Protein AF-A0A2G6JIA4-F1 (afdb_monomer)

Sequence (67 aa):
MTEKNLKIQLKQLLRSGYSEVEVHSLAMAPKHTVDQIIAEFYADQRIADHTIQVQHNQANFAMRLGG

Structure (mmCIF, N/CA/C/O backbone):
data_AF-A0A2G6JIA4-F1
#
_entry.id   AF-A0A2G6JIA4-F1
#
loop_
_atom_site.group_PDB
_atom_site.id
_atom_site.type_symbol
_atom_site.label_atom_id
_atom_site.label_alt_id
_atom_site.label_comp_id
_atom_site.label_asym_id
_atom_site.label_entity_id
_atom_site.label_seq_id
_atom_site.pdbx_PDB_ins_code
_atom_site.Cartn_x
_atom_site.Cartn_y
_atom_site.Cartn_z
_atom_site.occupancy
_atom_site.B_iso_or_equiv
_atom_site.auth_seq_id
_atom_site.auth_comp_id
_atom_site.auth_asym_id
_atom_site.auth_atom_id
_atom_site.pdbx_PDB_model_num
ATOM 1 N N . MET A 1 1 ? -2.009 16.985 13.973 1.00 55.47 1 MET A N 1
ATOM 2 C CA . MET A 1 1 ? -1.571 15.879 13.095 1.00 55.47 1 MET A CA 1
ATOM 3 C C . MET A 1 1 ? -1.895 16.291 11.668 1.00 55.47 1 MET A C 1
ATOM 5 O O . MET A 1 1 ? -3.047 16.590 11.403 1.00 55.47 1 MET A O 1
ATOM 9 N N . THR A 1 2 ? -0.900 16.466 10.800 1.00 76.12 2 THR A N 1
ATOM 10 C CA . THR A 1 2 ? -1.122 16.892 9.406 1.00 76.12 2 THR A CA 1
ATOM 11 C C . THR A 1 2 ? -1.460 15.693 8.526 1.00 76.12 2 THR A C 1
ATOM 13 O O . THR A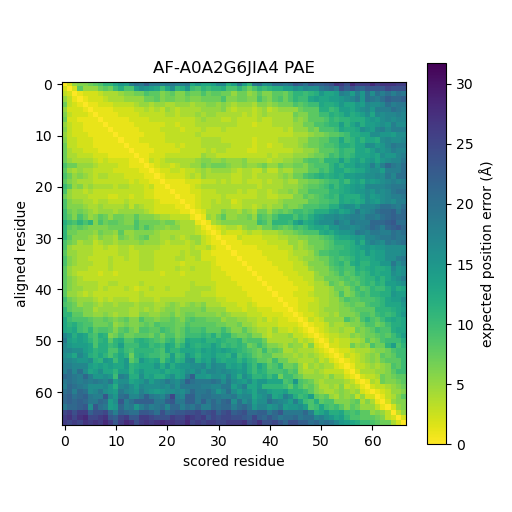 1 2 ? -0.994 14.583 8.776 1.00 76.12 2 THR A O 1
ATOM 16 N N . GLU A 1 3 ? -2.233 15.922 7.467 1.00 74.06 3 GLU A N 1
ATOM 17 C CA . GLU A 1 3 ? -2.686 14.894 6.515 1.00 74.06 3 GLU A CA 1
ATOM 18 C C . GLU A 1 3 ? -1.521 14.069 5.927 1.00 74.06 3 GLU A C 1
ATOM 20 O O . GLU A 1 3 ? -1.603 12.849 5.789 1.00 74.06 3 GLU A O 1
ATOM 25 N N . LYS A 1 4 ? -0.366 14.714 5.698 1.00 79.44 4 LYS A N 1
ATOM 26 C CA . LYS A 1 4 ? 0.886 14.048 5.294 1.00 79.44 4 LYS A CA 1
ATOM 27 C C . LYS A 1 4 ? 1.378 13.010 6.305 1.00 79.44 4 LYS A C 1
ATOM 29 O O . LYS A 1 4 ? 1.806 11.935 5.897 1.00 79.44 4 LYS A O 1
ATOM 34 N N . ASN A 1 5 ? 1.331 13.316 7.601 1.00 83.62 5 ASN A N 1
ATOM 35 C CA . ASN A 1 5 ? 1.797 12.392 8.638 1.00 83.62 5 ASN A CA 1
ATOM 36 C C . ASN A 1 5 ? 0.856 11.193 8.773 1.00 83.62 5 ASN A C 1
ATOM 38 O O . ASN A 1 5 ? 1.334 10.071 8.914 1.00 83.62 5 ASN A O 1
ATOM 42 N N . LEU A 1 6 ? -0.457 11.416 8.645 1.00 82.19 6 LEU A N 1
ATOM 43 C CA . LEU A 1 6 ? -1.444 10.338 8.595 1.00 82.19 6 LEU A CA 1
ATOM 44 C C . LEU A 1 6 ? -1.164 9.403 7.409 1.00 82.19 6 LEU A C 1
ATOM 46 O O . LEU A 1 6 ? -1.065 8.194 7.581 1.00 82.19 6 LEU A O 1
ATOM 50 N N . LYS A 1 7 ? -0.942 9.963 6.215 1.00 85.19 7 LYS A N 1
ATOM 51 C CA . LYS A 1 7 ? -0.603 9.190 5.013 1.00 85.19 7 LYS A CA 1
ATOM 52 C C . LYS A 1 7 ? 0.657 8.345 5.190 1.00 85.19 7 LYS A C 1
ATOM 54 O O . LYS A 1 7 ? 0.661 7.179 4.806 1.00 85.19 7 LYS A O 1
ATOM 59 N N . ILE A 1 8 ? 1.710 8.900 5.791 1.00 87.75 8 ILE A N 1
ATOM 60 C CA . ILE A 1 8 ? 2.948 8.154 6.066 1.00 87.75 8 ILE A CA 1
ATOM 61 C C . ILE A 1 8 ? 2.679 6.996 7.034 1.00 87.75 8 ILE A C 1
ATOM 63 O O . ILE A 1 8 ? 3.103 5.876 6.758 1.00 87.75 8 ILE A O 1
ATOM 67 N N . GLN A 1 9 ? 1.944 7.239 8.121 1.00 88.06 9 GLN A N 1
ATOM 68 C CA . GLN A 1 9 ? 1.616 6.211 9.113 1.00 88.06 9 GLN A CA 1
ATOM 69 C C . GLN A 1 9 ? 0.765 5.083 8.516 1.00 88.06 9 GLN A C 1
ATOM 71 O O . GLN A 1 9 ? 1.088 3.913 8.698 1.00 88.06 9 GLN A O 1
ATOM 76 N N . LEU A 1 10 ? -0.270 5.413 7.739 1.00 87.81 10 LEU A N 1
ATOM 77 C CA . LEU A 1 10 ? -1.133 4.412 7.104 1.00 87.81 10 LEU A CA 1
ATOM 78 C C . LEU A 1 10 ? -0.370 3.580 6.066 1.00 87.81 10 LEU A C 1
ATOM 80 O O . LEU A 1 10 ? -0.482 2.355 6.058 1.00 87.81 10 LEU A O 1
ATOM 84 N N . LYS A 1 11 ? 0.488 4.212 5.254 1.00 89.06 11 LYS A N 1
ATOM 85 C CA . LYS A 1 11 ? 1.379 3.483 4.335 1.00 89.06 11 LYS A CA 1
ATOM 86 C C . LYS A 1 11 ? 2.361 2.576 5.084 1.00 89.06 11 LYS A C 1
ATOM 88 O O . LYS A 1 11 ? 2.668 1.489 4.603 1.00 89.06 11 LYS A O 1
ATOM 93 N N . GLN A 1 12 ? 2.861 2.992 6.249 1.00 89.88 12 GLN A N 1
ATOM 94 C CA . GLN A 1 12 ? 3.725 2.152 7.085 1.00 89.88 12 GLN A CA 1
ATOM 95 C C . GLN A 1 12 ? 2.980 0.946 7.665 1.00 89.88 12 GLN A C 1
ATOM 97 O O . GLN A 1 12 ? 3.543 -0.144 7.671 1.00 89.88 12 GLN A O 1
ATOM 102 N N . LEU A 1 13 ? 1.725 1.104 8.097 1.00 89.56 13 LEU A N 1
ATOM 103 C CA . LEU A 1 13 ? 0.907 -0.020 8.565 1.00 89.56 13 LEU A CA 1
ATOM 104 C C . LEU A 1 13 ? 0.687 -1.051 7.449 1.00 89.56 13 LEU A C 1
ATOM 106 O O . LEU A 1 13 ? 0.948 -2.234 7.655 1.00 89.56 13 LEU A O 1
ATOM 110 N N . LEU A 1 14 ? 0.329 -0.607 6.241 1.00 88.19 14 LEU A N 1
ATOM 111 C CA . LEU A 1 14 ? 0.180 -1.503 5.086 1.00 88.19 14 LEU A CA 1
ATOM 112 C C . LEU A 1 14 ? 1.487 -2.245 4.760 1.00 88.19 14 LEU A C 1
ATOM 114 O O . LEU A 1 14 ? 1.477 -3.446 4.505 1.00 88.19 14 LEU A O 1
ATOM 118 N N . ARG A 1 15 ? 2.639 -1.561 4.831 1.00 88.38 15 ARG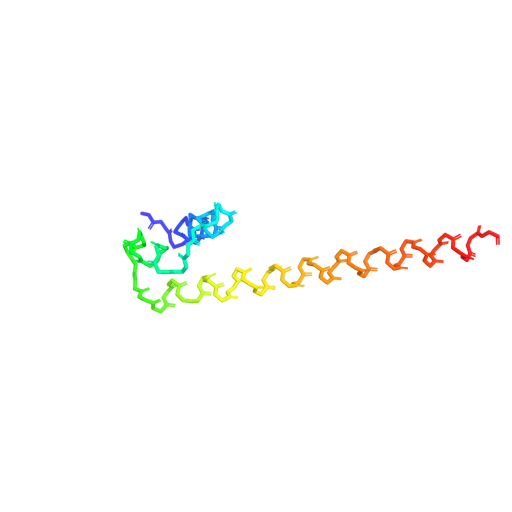 A N 1
ATOM 119 C CA . ARG A 1 15 ? 3.959 -2.196 4.637 1.00 88.38 15 ARG A CA 1
ATOM 120 C C . ARG A 1 15 ? 4.305 -3.226 5.707 1.00 88.38 15 ARG A C 1
ATOM 122 O O . ARG A 1 15 ? 5.007 -4.182 5.399 1.00 88.38 15 ARG A O 1
ATOM 129 N N . SER A 1 16 ? 3.840 -3.027 6.936 1.00 88.25 16 SER A N 1
ATOM 130 C CA . SER A 1 16 ? 4.059 -3.955 8.050 1.00 88.25 16 SER A CA 1
ATOM 131 C C . SER A 1 16 ? 3.165 -5.200 7.983 1.00 88.25 16 SER A C 1
ATOM 133 O O . SER A 1 16 ? 3.317 -6.085 8.819 1.00 88.25 16 SER A O 1
ATOM 135 N N . GLY A 1 17 ? 2.257 -5.285 7.003 1.00 88.00 17 GLY A N 1
ATOM 136 C CA 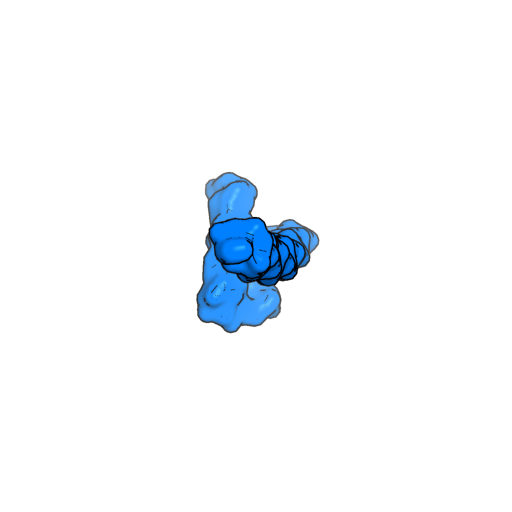. GLY A 1 17 ? 1.389 -6.444 6.788 1.00 88.00 17 GLY A CA 1
ATOM 137 C C . GLY A 1 17 ? 0.007 -6.341 7.432 1.00 88.00 17 GLY A C 1
ATOM 138 O O . GLY A 1 17 ? -0.707 -7.339 7.462 1.00 88.00 17 GLY A O 1
ATOM 139 N N . TYR A 1 18 ? -0.386 -5.162 7.925 1.00 89.31 18 TYR A N 1
ATOM 140 C CA . TYR A 1 18 ? -1.753 -4.942 8.395 1.00 89.31 18 TYR A CA 1
ATOM 141 C C . TYR A 1 18 ? -2.734 -4.966 7.220 1.00 89.31 18 TYR A C 1
ATOM 143 O O . TYR A 1 18 ? -2.467 -4.408 6.152 1.00 89.31 18 TYR A O 1
ATOM 151 N N . SER A 1 19 ? -3.888 -5.589 7.436 1.00 86.94 19 SER A N 1
ATOM 152 C CA . SER A 1 19 ? -4.986 -5.612 6.474 1.00 86.94 19 SER A CA 1
ATOM 153 C C . SER A 1 19 ? -5.646 -4.240 6.339 1.00 86.94 19 SER A C 1
ATOM 155 O O . SER A 1 19 ? -5.631 -3.423 7.261 1.00 86.94 19 SER A O 1
ATOM 157 N N . GLU A 1 20 ? -6.299 -3.993 5.202 1.00 87.38 20 GLU A N 1
ATOM 158 C CA . GLU A 1 20 ? -7.050 -2.754 4.963 1.00 87.38 20 GLU A CA 1
ATOM 159 C C . GLU A 1 20 ? -8.072 -2.468 6.074 1.00 87.38 20 GLU A C 1
AT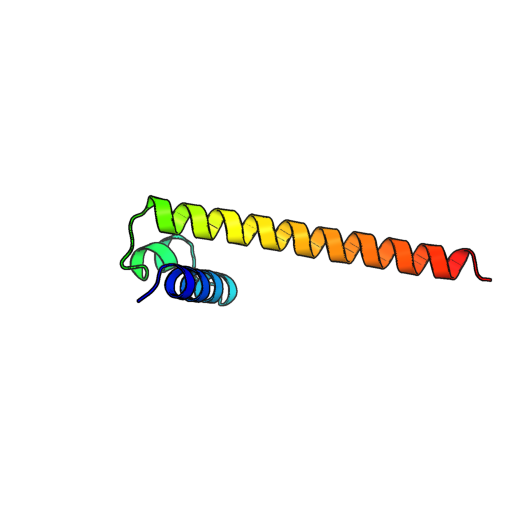OM 161 O O . GLU A 1 20 ? -8.241 -1.317 6.466 1.00 87.38 20 GLU A O 1
ATOM 166 N N . VAL A 1 21 ? -8.701 -3.515 6.625 1.00 86.56 21 VAL A N 1
ATOM 167 C CA . VAL A 1 21 ? -9.687 -3.436 7.717 1.00 86.56 21 VAL A CA 1
ATOM 168 C C . VAL A 1 21 ? -9.043 -2.984 9.029 1.00 86.56 21 VAL A C 1
ATOM 170 O O . VAL A 1 21 ? -9.609 -2.156 9.749 1.00 86.56 21 VAL A O 1
ATOM 173 N N . GLU A 1 22 ? -7.851 -3.492 9.342 1.00 85.75 22 GLU A N 1
ATOM 174 C CA . GLU A 1 22 ? -7.093 -3.072 10.524 1.00 85.75 22 GLU A CA 1
ATOM 175 C C . GLU A 1 22 ? -6.598 -1.638 10.367 1.00 85.75 22 GLU A C 1
ATOM 177 O O . GLU A 1 22 ? -6.743 -0.837 11.284 1.00 85.75 22 GLU A O 1
ATOM 182 N N . VAL A 1 23 ? -6.091 -1.281 9.185 1.00 86.62 23 VAL A N 1
ATOM 183 C CA . VAL A 1 23 ? -5.679 0.092 8.868 1.00 86.62 23 VAL A CA 1
ATOM 184 C C . VAL A 1 23 ? -6.859 1.050 8.993 1.00 86.62 23 VAL A C 1
ATOM 186 O O . VAL A 1 23 ? -6.701 2.122 9.565 1.00 86.62 23 VAL A O 1
ATOM 189 N N . HIS A 1 24 ? -8.048 0.649 8.546 1.00 85.81 24 HIS A N 1
ATOM 190 C CA . HIS A 1 24 ? -9.296 1.392 8.736 1.00 85.81 24 HIS A CA 1
ATOM 191 C C . HIS A 1 24 ? -9.659 1.597 10.200 1.00 85.81 24 HIS A C 1
ATOM 193 O O . HIS A 1 24 ? -10.036 2.690 10.602 1.00 85.81 24 HIS A O 1
ATOM 199 N N . SER A 1 25 ? -9.526 0.541 10.997 1.00 85.19 25 SER A N 1
ATOM 200 C CA . SER A 1 25 ? -9.870 0.566 12.419 1.00 85.19 25 SER A CA 1
ATOM 201 C C . SER A 1 25 ? -8.867 1.381 13.242 1.00 85.19 25 SER A C 1
ATOM 203 O O . SER A 1 25 ? -9.231 1.989 14.245 1.00 85.19 25 SER A O 1
ATOM 205 N N . LEU A 1 26 ? -7.602 1.405 12.813 1.00 83.00 26 LEU A N 1
ATOM 206 C CA . LEU A 1 26 ? -6.516 2.168 13.432 1.00 83.00 26 LEU A CA 1
ATOM 207 C C . LEU A 1 26 ? -6.489 3.627 12.962 1.00 83.00 26 LEU A C 1
ATOM 209 O O . LEU A 1 26 ? -6.033 4.516 13.685 1.00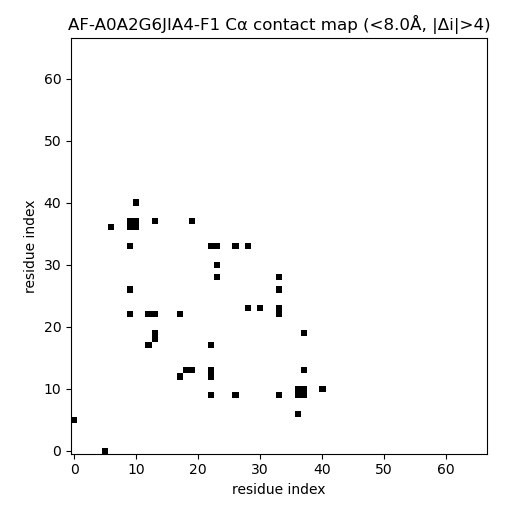 83.00 26 LEU A O 1
ATOM 213 N N . ALA A 1 27 ? -6.972 3.889 11.750 1.00 79.50 27 ALA A N 1
ATOM 214 C CA . ALA A 1 27 ? -7.106 5.227 11.219 1.00 79.50 27 ALA A CA 1
ATOM 215 C C . ALA A 1 27 ? -8.270 5.940 11.910 1.00 79.50 27 ALA A C 1
ATOM 217 O O . ALA A 1 27 ? -9.436 5.715 11.607 1.00 79.50 27 ALA A O 1
ATOM 218 N N . MET A 1 28 ? -7.964 6.902 12.778 1.00 77.94 28 MET A N 1
ATOM 219 C CA . MET A 1 28 ? -8.957 7.874 13.254 1.00 77.94 28 MET A CA 1
ATOM 220 C C . MET A 1 28 ? -9.270 8.912 12.155 1.00 77.94 28 MET A C 1
ATOM 222 O O . MET A 1 28 ? -9.134 10.116 12.368 1.00 77.94 28 MET A O 1
ATOM 226 N N . ALA A 1 29 ? -9.600 8.454 10.944 1.00 78.44 29 ALA A N 1
ATOM 227 C CA . ALA A 1 29 ? -9.774 9.274 9.749 1.00 78.44 29 ALA A CA 1
ATOM 228 C C . ALA A 1 29 ? -11.004 8.834 8.931 1.00 78.44 29 ALA A C 1
ATOM 230 O O . ALA A 1 29 ? -11.467 7.702 9.073 1.00 78.44 29 ALA A O 1
ATOM 231 N N . PRO A 1 30 ? -11.550 9.707 8.060 1.00 83.44 30 PRO A N 1
ATOM 232 C CA . PRO A 1 30 ? -12.676 9.353 7.204 1.00 83.44 30 PRO A CA 1
ATOM 233 C C . PRO A 1 30 ? -12.351 8.172 6.289 1.00 83.44 30 PRO A C 1
ATOM 235 O O . PRO A 1 30 ? -11.266 8.103 5.710 1.00 83.44 30 PRO A O 1
ATOM 238 N N . LYS A 1 31 ? -13.339 7.292 6.084 1.00 85.12 31 LYS A N 1
ATOM 239 C CA . LYS A 1 31 ? -13.207 6.100 5.237 1.00 85.12 31 LYS A CA 1
ATOM 240 C C . LYS A 1 31 ? -12.610 6.396 3.865 1.00 85.12 31 LYS A C 1
ATOM 242 O O . LYS A 1 31 ? -11.661 5.736 3.460 1.00 85.12 31 LYS A O 1
ATOM 247 N N . HIS A 1 32 ? -13.121 7.428 3.194 1.00 85.94 32 HIS A N 1
ATOM 248 C CA . HIS A 1 32 ? -12.638 7.792 1.864 1.00 85.94 32 HIS A CA 1
ATOM 249 C C . HIS A 1 32 ? -11.142 8.138 1.874 1.00 85.94 32 HIS A C 1
ATOM 251 O O . HIS A 1 32 ? -10.441 7.843 0.913 1.00 85.94 32 HIS A O 1
ATOM 257 N N . THR A 1 33 ? -10.649 8.780 2.940 1.00 84.94 33 THR A N 1
ATOM 258 C CA . THR A 1 33 ? -9.259 9.232 3.034 1.00 84.94 33 THR A CA 1
ATOM 259 C C . THR A 1 33 ? -8.345 8.025 3.144 1.00 84.94 33 THR A C 1
ATOM 261 O O . THR A 1 33 ? -7.323 7.953 2.468 1.00 84.94 33 THR A O 1
ATOM 264 N N . VAL A 1 34 ? -8.741 7.057 3.969 1.00 86.69 34 VAL A N 1
ATOM 265 C CA . VAL A 1 34 ? -8.010 5.804 4.152 1.00 86.69 34 VAL A CA 1
ATOM 266 C C . VAL A 1 34 ? -8.014 4.993 2.857 1.00 86.69 34 VAL A C 1
ATOM 268 O O . VAL A 1 34 ? -6.946 4.596 2.401 1.00 86.69 34 VAL A O 1
ATOM 271 N N . ASP A 1 35 ? -9.174 4.845 2.209 1.00 88.69 35 ASP A N 1
ATOM 272 C CA . ASP A 1 35 ? -9.313 4.113 0.943 1.00 88.69 35 ASP A CA 1
ATOM 273 C C . ASP A 1 35 ? -8.456 4.740 -0.173 1.00 88.69 35 ASP A C 1
ATOM 275 O O . ASP A 1 35 ? -7.773 4.029 -0.911 1.00 88.69 35 ASP A O 1
ATOM 279 N N . GLN A 1 36 ? -8.412 6.076 -0.268 1.00 88.75 36 GLN A N 1
ATOM 280 C CA . GLN A 1 36 ? -7.533 6.773 -1.214 1.00 88.75 36 GLN A CA 1
ATOM 281 C C . GLN A 1 36 ? -6.052 6.497 -0.934 1.00 88.75 36 GLN A C 1
ATOM 283 O O . GLN A 1 36 ? -5.284 6.256 -1.864 1.00 88.75 36 GLN A O 1
ATOM 288 N N . ILE A 1 37 ? -5.639 6.507 0.334 1.00 88.06 37 ILE A N 1
ATOM 289 C CA . ILE A 1 37 ? -4.244 6.262 0.719 1.00 88.06 37 ILE A CA 1
ATOM 290 C C . ILE A 1 37 ? -3.842 4.806 0.448 1.00 88.06 37 ILE A C 1
ATOM 292 O O . ILE A 1 37 ? -2.720 4.562 -0.001 1.00 88.06 37 ILE A O 1
ATOM 296 N N . ILE A 1 38 ? -4.750 3.854 0.681 1.00 89.06 38 ILE A N 1
ATOM 297 C CA . ILE A 1 38 ? -4.566 2.437 0.342 1.00 89.06 38 ILE A CA 1
ATOM 298 C C . ILE A 1 38 ? -4.419 2.275 -1.177 1.00 89.06 38 ILE A C 1
ATOM 300 O O . ILE A 1 38 ? -3.463 1.654 -1.644 1.00 89.06 38 ILE A O 1
ATOM 304 N N . ALA A 1 39 ? -5.312 2.882 -1.962 1.00 90.06 39 ALA A N 1
ATOM 305 C CA . ALA A 1 39 ? -5.256 2.816 -3.420 1.00 90.06 39 ALA A CA 1
ATOM 306 C C . ALA A 1 39 ? -3.944 3.399 -3.973 1.00 90.06 39 ALA A C 1
ATOM 308 O O . ALA A 1 39 ? -3.294 2.783 -4.819 1.00 90.06 39 ALA A O 1
ATOM 309 N N . GLU A 1 40 ? -3.512 4.552 -3.457 1.00 89.06 40 GLU A N 1
ATOM 310 C CA . GLU A 1 40 ? -2.215 5.140 -3.798 1.00 89.06 40 GLU A CA 1
ATOM 311 C C . GLU A 1 40 ? -1.043 4.233 -3.410 1.00 89.06 40 GLU A C 1
ATOM 313 O O . GLU A 1 40 ? -0.073 4.143 -4.154 1.00 89.06 40 GLU A O 1
ATOM 318 N N . PHE A 1 41 ? -1.105 3.565 -2.255 1.00 88.12 41 PHE A N 1
ATOM 319 C CA . PHE A 1 41 ? -0.048 2.657 -1.815 1.00 88.12 41 PHE A CA 1
ATOM 320 C C . PHE A 1 41 ? 0.150 1.488 -2.790 1.00 88.12 41 PHE A C 1
ATOM 322 O O . PHE A 1 41 ? 1.282 1.194 -3.179 1.00 88.12 41 PHE A O 1
ATOM 329 N N . TYR A 1 42 ? -0.938 0.854 -3.232 1.00 88.12 42 TYR A N 1
ATOM 330 C CA . TYR A 1 42 ? -0.860 -0.227 -4.216 1.00 88.12 42 TYR A CA 1
ATOM 331 C C . TYR A 1 42 ? -0.439 0.264 -5.603 1.00 88.12 42 TYR A C 1
ATOM 333 O O . TYR A 1 42 ? 0.293 -0.436 -6.306 1.00 88.12 42 TYR A O 1
ATOM 341 N N . ALA A 1 43 ? -0.867 1.464 -6.004 1.00 88.56 43 ALA A N 1
ATOM 342 C CA . ALA A 1 43 ? -0.399 2.084 -7.239 1.00 88.56 43 ALA A CA 1
ATOM 343 C C . ALA A 1 43 ? 1.119 2.337 -7.196 1.00 88.56 43 ALA A C 1
ATOM 345 O O . ALA A 1 43 ? 1.824 1.951 -8.128 1.00 88.56 43 ALA A O 1
ATOM 346 N N . ASP A 1 44 ? 1.627 2.893 -6.090 1.00 85.88 44 ASP A N 1
ATOM 347 C CA . ASP A 1 44 ? 3.059 3.124 -5.871 1.00 85.88 44 ASP A CA 1
ATOM 348 C C . ASP A 1 44 ? 3.859 1.811 -5.924 1.00 85.88 44 ASP A C 1
ATOM 350 O O . ASP A 1 44 ? 4.919 1.768 -6.550 1.00 85.88 44 ASP A O 1
ATOM 354 N N . GLN A 1 45 ? 3.356 0.725 -5.318 1.00 83.88 45 GLN A N 1
ATOM 355 C CA . GLN A 1 45 ? 4.018 -0.585 -5.390 1.00 83.88 45 GLN A CA 1
ATOM 356 C C . GLN A 1 45 ? 4.118 -1.105 -6.824 1.00 8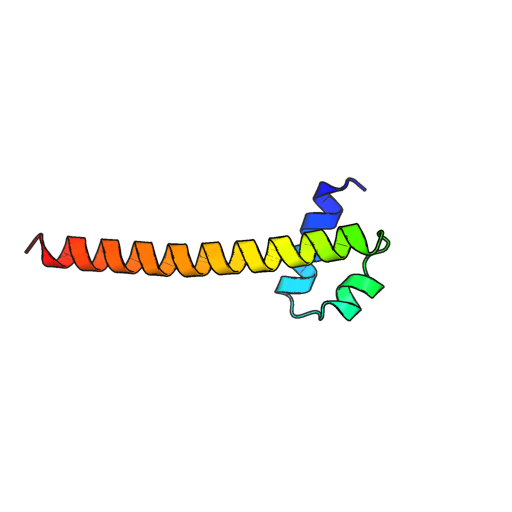3.88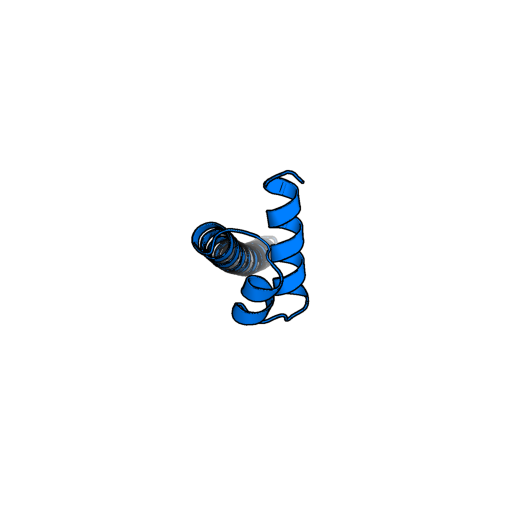 45 GLN A C 1
ATOM 358 O O . GLN A 1 45 ? 5.199 -1.493 -7.257 1.00 83.88 45 GLN A O 1
ATOM 363 N N . ARG A 1 46 ? 3.025 -1.043 -7.592 1.00 84.06 46 ARG A N 1
ATOM 364 C CA . ARG A 1 46 ? 3.025 -1.487 -8.994 1.00 84.06 46 ARG A CA 1
ATOM 365 C C . ARG A 1 46 ? 3.999 -0.686 -9.852 1.00 84.06 46 ARG A C 1
ATOM 367 O O . ARG A 1 46 ? 4.678 -1.257 -10.703 1.00 84.06 46 ARG A O 1
ATOM 374 N N . ILE A 1 47 ? 4.079 0.626 -9.631 1.00 82.50 47 ILE A N 1
ATOM 375 C CA . ILE A 1 47 ? 5.030 1.494 -10.333 1.00 82.50 47 ILE A CA 1
ATOM 376 C C . ILE A 1 47 ? 6.465 1.130 -9.948 1.00 82.50 47 ILE A C 1
ATOM 378 O O . ILE A 1 47 ? 7.322 1.047 -10.828 1.00 82.50 47 ILE A O 1
ATOM 382 N N . ALA A 1 48 ? 6.736 0.888 -8.664 1.00 78.25 48 ALA A N 1
ATOM 383 C CA . ALA A 1 48 ? 8.058 0.490 -8.193 1.00 78.25 48 ALA A CA 1
ATOM 384 C C . ALA A 1 48 ? 8.496 -0.854 -8.798 1.00 78.25 48 ALA A C 1
ATOM 386 O O . ALA A 1 48 ? 9.587 -0.932 -9.362 1.00 78.25 48 ALA A O 1
ATOM 387 N N . ASP A 1 49 ? 7.630 -1.871 -8.774 1.00 75.44 49 ASP A N 1
ATOM 388 C CA . ASP A 1 49 ? 7.901 -3.179 -9.383 1.00 75.44 49 ASP A CA 1
ATOM 389 C C . ASP A 1 49 ? 8.157 -3.062 -10.889 1.00 75.44 49 ASP A C 1
ATOM 391 O O . ASP A 1 49 ? 9.129 -3.612 -11.414 1.00 75.44 49 ASP A O 1
ATOM 395 N N . HIS A 1 50 ? 7.329 -2.285 -11.591 1.00 73.69 50 HIS A N 1
ATOM 396 C CA . HIS A 1 50 ? 7.506 -2.059 -13.021 1.00 73.69 50 HIS A CA 1
ATOM 397 C C . HIS A 1 50 ? 8.812 -1.313 -13.328 1.00 73.69 50 HIS A C 1
ATOM 399 O O . HIS A 1 50 ? 9.527 -1.656 -14.270 1.00 73.69 50 HIS A O 1
ATOM 405 N N . THR A 1 51 ? 9.170 -0.329 -12.503 1.00 76.69 51 THR A N 1
ATOM 406 C CA . THR A 1 51 ? 10.416 0.433 -12.648 1.00 76.69 51 THR A CA 1
ATOM 407 C C . THR A 1 51 ? 11.634 -0.469 -12.471 1.00 76.69 51 THR A C 1
ATOM 409 O O . THR A 1 51 ? 12.568 -0.386 -13.268 1.00 76.69 51 THR A O 1
ATOM 412 N N . ILE A 1 52 ? 11.615 -1.371 -11.483 1.00 74.62 52 ILE A N 1
ATOM 413 C CA . ILE A 1 52 ? 12.691 -2.346 -11.264 1.00 74.62 52 ILE A CA 1
ATOM 414 C C . ILE A 1 52 ? 12.840 -3.257 -12.488 1.00 74.62 52 ILE A C 1
ATOM 416 O O . ILE A 1 52 ? 13.954 -3.444 -12.977 1.00 74.62 52 ILE A O 1
ATOM 420 N N . GLN A 1 53 ? 11.735 -3.776 -13.031 1.00 71.50 53 GLN A N 1
ATOM 421 C CA . GLN A 1 53 ? 11.768 -4.616 -14.234 1.00 71.50 53 GLN A CA 1
ATOM 422 C C . GLN A 1 53 ? 12.348 -3.878 -15.445 1.00 71.50 53 G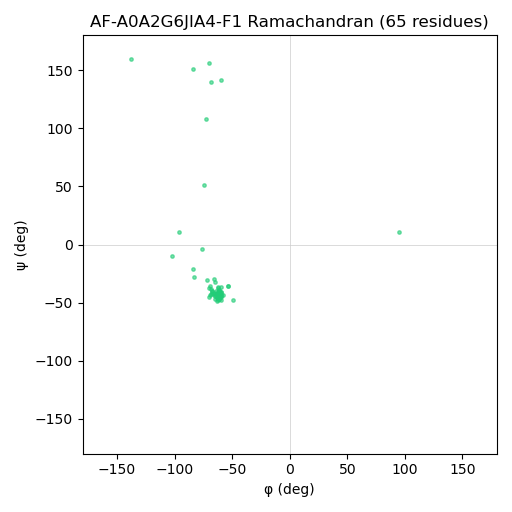LN A C 1
ATOM 424 O O . GLN A 1 53 ? 13.194 -4.413 -16.163 1.00 71.50 53 GLN A O 1
ATOM 429 N N . VAL A 1 54 ? 11.925 -2.633 -15.666 1.00 74.75 54 VAL A N 1
ATOM 430 C CA . VAL A 1 54 ? 12.407 -1.810 -16.780 1.00 74.75 54 VAL A CA 1
ATOM 431 C C . VAL A 1 54 ? 13.899 -1.502 -16.636 1.00 74.75 54 VAL A C 1
ATOM 433 O O . VAL A 1 54 ? 14.638 -1.641 -17.610 1.00 74.75 54 VAL A O 1
ATOM 436 N N . GLN A 1 55 ? 14.368 -1.142 -15.439 1.00 72.62 55 GLN A N 1
ATOM 437 C CA . GLN A 1 55 ? 15.793 -0.903 -15.185 1.00 72.62 55 GLN A CA 1
ATOM 438 C C . GLN A 1 55 ? 16.630 -2.166 -15.391 1.00 72.62 55 GLN A C 1
ATOM 440 O O . GLN A 1 55 ? 17.690 -2.107 -16.014 1.00 72.62 55 GLN A O 1
ATOM 445 N N . HIS A 1 56 ? 16.137 -3.317 -14.931 1.00 73.19 56 HIS A N 1
ATOM 446 C CA . HIS A 1 56 ? 16.815 -4.595 -15.121 1.00 73.19 56 HIS A CA 1
ATOM 447 C C . HIS A 1 56 ? 16.948 -4.946 -16.613 1.00 73.19 56 HIS A C 1
ATOM 449 O O . HIS A 1 56 ? 18.011 -5.365 -17.070 1.00 73.19 56 HIS A O 1
ATOM 455 N N . ASN A 1 57 ? 15.901 -4.695 -17.403 1.00 70.75 57 ASN A N 1
ATOM 456 C CA . ASN A 1 57 ? 15.926 -4.906 -18.851 1.00 70.75 57 ASN A CA 1
ATOM 457 C C . ASN A 1 57 ? 16.873 -3.937 -19.574 1.00 70.75 57 ASN A C 1
ATOM 459 O O . ASN A 1 57 ? 17.589 -4.358 -20.480 1.00 70.75 57 ASN A O 1
ATOM 463 N N . GLN A 1 58 ? 16.922 -2.666 -19.163 1.00 74.62 58 GLN A N 1
ATOM 464 C CA . GLN A 1 58 ? 17.860 -1.686 -19.723 1.00 74.62 58 GLN A CA 1
ATOM 465 C C . GLN A 1 58 ? 19.318 -2.044 -19.410 1.00 74.62 58 GLN A C 1
ATOM 467 O O . GLN A 1 58 ? 20.160 -1.987 -20.305 1.00 74.62 58 GLN A O 1
ATOM 472 N N . ALA A 1 59 ? 19.612 -2.4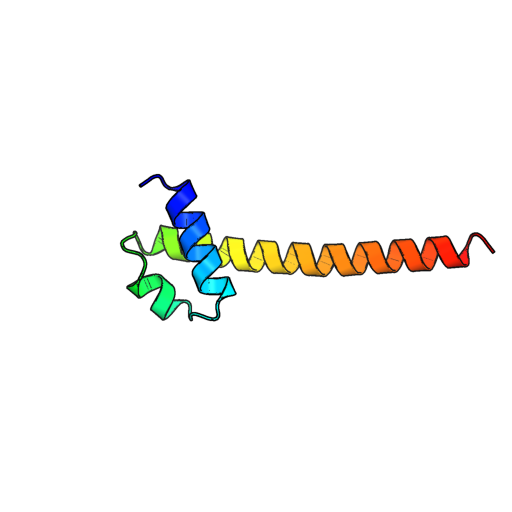71 -18.178 1.00 69.31 59 ALA A N 1
ATOM 473 C CA . ALA A 1 59 ? 20.944 -2.930 -17.790 1.00 69.31 59 ALA A CA 1
ATOM 474 C C . ALA A 1 59 ? 21.368 -4.173 -18.590 1.00 69.31 59 ALA A C 1
ATOM 476 O O . ALA A 1 59 ? 22.459 -4.198 -19.159 1.00 69.31 59 ALA A O 1
ATOM 477 N N . ASN A 1 60 ? 20.478 -5.163 -18.720 1.00 68.81 60 ASN A N 1
ATOM 478 C CA . ASN A 1 60 ? 20.734 -6.361 -19.524 1.00 68.81 60 ASN A CA 1
ATOM 479 C C . ASN A 1 60 ? 20.949 -6.040 -21.010 1.00 68.81 60 ASN A C 1
ATOM 481 O O . ASN A 1 60 ? 21.784 -6.667 -21.660 1.00 68.81 60 ASN A O 1
ATOM 485 N N . PHE A 1 61 ? 20.217 -5.069 -21.560 1.00 67.56 61 PHE A N 1
ATOM 486 C CA . PHE A 1 61 ? 20.380 -4.644 -22.949 1.00 67.56 61 PHE A CA 1
ATOM 487 C C . PHE A 1 61 ? 21.705 -3.904 -23.174 1.00 67.56 61 PHE A C 1
ATOM 489 O O . PHE A 1 61 ? 22.431 -4.227 -24.112 1.00 67.56 61 PHE A O 1
ATOM 496 N N . ALA A 1 62 ? 22.072 -2.978 -22.282 1.00 70.50 62 ALA A N 1
ATOM 497 C CA . ALA A 1 62 ? 23.348 -2.264 -22.344 1.00 70.50 62 ALA A CA 1
ATOM 498 C C . ALA A 1 62 ? 24.557 -3.212 -22.229 1.00 70.50 62 ALA A C 1
ATOM 500 O O . ALA A 1 62 ? 25.526 -3.057 -22.967 1.00 70.50 62 ALA A O 1
ATOM 501 N N . MET A 1 63 ? 24.479 -4.242 -21.375 1.00 71.00 63 MET A N 1
ATOM 502 C CA . MET A 1 63 ? 25.523 -5.272 -21.265 1.00 71.00 63 MET A CA 1
ATOM 503 C C . MET A 1 63 ? 25.668 -6.127 -22.532 1.00 71.00 63 MET A C 1
ATOM 505 O O . MET A 1 63 ? 26.760 -6.602 -22.824 1.00 71.00 63 MET A O 1
ATOM 509 N N . ARG A 1 64 ? 24.586 -6.327 -23.295 1.00 64.75 64 ARG A N 1
ATOM 510 C CA . ARG A 1 64 ? 24.591 -7.132 -24.529 1.00 64.75 64 ARG A CA 1
ATOM 511 C C . ARG A 1 64 ? 25.046 -6.375 -25.776 1.00 64.75 64 ARG A C 1
ATOM 513 O O . ARG A 1 64 ? 25.422 -7.023 -26.744 1.00 64.75 64 ARG A O 1
ATOM 520 N N . LEU A 1 65 ? 24.981 -5.045 -25.771 1.00 63.62 65 LEU A N 1
ATOM 521 C CA . LEU A 1 65 ? 25.380 -4.202 -26.905 1.00 63.62 65 LEU A CA 1
ATOM 522 C C . LEU A 1 65 ? 26.757 -3.545 -26.747 1.00 63.62 65 LEU A C 1
ATOM 524 O O . LEU A 1 65 ? 27.251 -2.952 -27.699 1.00 63.62 65 LEU A O 1
ATOM 528 N N . GLY A 1 66 ? 27.357 -3.614 -25.557 1.00 57.66 66 GLY A N 1
ATOM 529 C CA . GLY A 1 66 ? 28.698 -3.089 -25.282 1.00 57.66 66 GLY A CA 1
ATOM 530 C C . GLY A 1 66 ? 29.826 -4.126 -25.356 1.00 57.66 66 GLY A C 1
ATOM 531 O O . GLY A 1 66 ? 30.920 -3.819 -24.887 1.00 57.66 66 GLY A O 1
ATOM 532 N N . GLY A 1 67 ? 29.554 -5.337 -25.860 1.00 50.28 67 GLY A N 1
ATOM 533 C CA . GLY A 1 67 ? 30.512 -6.444 -25.992 1.00 50.28 67 GLY A CA 1
ATOM 534 C C . GLY A 1 67 ? 30.958 -6.685 -27.425 1.00 50.28 67 GLY A C 1
ATOM 535 O O . GLY A 1 67 ? 30.115 -6.505 -28.332 1.00 50.28 67 GLY A O 1
#

Solvent-accessible surface area (backbone atoms only — not comparable to full-atom values): 3926 Å² total; per-residue (Å²): 136,54,73,68,58,53,49,52,52,52,52,48,42,50,72,74,68,50,49,73,67,52,50,53,74,69,42,97,60,60,68,67,61,52,53,51,50,52,53,49,48,56,51,52,50,54,50,51,56,50,50,53,53,52,52,52,51,51,53,55,50,53,62,66,72,73,109

Radius of gyration: 17.35 Å; Cα contacts (8 Å, |Δi|>4): 24; chains: 1; bounding box: 44×24×40 Å

Mean predicted aligned error: 8.31 Å

Foldseek 3Di:
DDLVVLLVVLLVCVVVPDDLVVSVVVDPDDPVSSVVSVVVSVVVVVVVVVVVVVVVVVVVVVVVVVD

pLDDT: mean 80.51, std 9.11, range [50.28, 90.06]

Secondary structure (DSSP, 8-state):
--HHHHHHHHHHHHHTT--HHHHHHH--S-HHHHHHHHHHHHHHHHHHHHHHHHHHHHHHHHHHH--

Organism: Neptuniibacter caesariensis (NCBI:txid207954)